Protein AF-A0A389MLE6-F1 (afdb_monomer)

Structure (mmCIF, N/CA/C/O backbone):
data_AF-A0A389MLE6-F1
#
_entry.id   AF-A0A389MLE6-F1
#
loop_
_atom_site.group_PDB
_atom_site.id
_atom_site.type_symbol
_atom_site.label_atom_id
_atom_site.label_alt_id
_atom_site.label_comp_id
_atom_site.label_asym_id
_atom_site.label_entity_id
_atom_site.label_seq_id
_atom_site.pdbx_PDB_ins_code
_atom_site.Cartn_x
_atom_site.Cartn_y
_atom_site.Cartn_z
_atom_site.occupancy
_atom_site.B_iso_or_equiv
_atom_site.auth_seq_id
_atom_site.auth_comp_id
_atom_site.auth_asym_id
_atom_site.auth_atom_id
_atom_site.pdbx_PDB_model_num
ATOM 1 N N . MET A 1 1 ? -0.017 -3.584 17.027 1.00 72.62 1 MET A N 1
ATOM 2 C CA . MET A 1 1 ? -1.416 -3.939 16.701 1.00 72.62 1 MET A CA 1
ATOM 3 C C . MET A 1 1 ? -2.020 -2.749 15.986 1.00 72.62 1 MET A C 1
ATOM 5 O O . MET A 1 1 ? -1.828 -1.640 16.475 1.00 72.62 1 MET A O 1
ATOM 9 N N . ILE A 1 2 ? -2.639 -2.956 14.826 1.00 86.44 2 ILE A N 1
ATOM 10 C CA . ILE A 1 2 ? -3.247 -1.875 14.033 1.00 86.44 2 ILE A CA 1
ATOM 11 C C . ILE A 1 2 ? -4.632 -1.516 14.583 1.00 86.44 2 ILE A C 1
ATOM 13 O O . ILE A 1 2 ? -5.284 -2.356 15.207 1.00 86.44 2 ILE A O 1
ATOM 17 N N . THR A 1 3 ? -5.077 -0.282 14.378 1.00 89.06 3 THR A N 1
ATOM 18 C CA . THR A 1 3 ? -6.412 0.177 14.793 1.00 89.06 3 THR A CA 1
ATOM 19 C C . THR A 1 3 ? -7.512 -0.384 13.882 1.00 89.06 3 THR A C 1
ATOM 21 O O . THR A 1 3 ? -7.225 -0.803 12.759 1.00 89.06 3 THR A O 1
ATOM 24 N N . PRO A 1 4 ? -8.796 -0.363 14.298 1.00 90.06 4 PRO A N 1
ATOM 25 C CA . PRO A 1 4 ? -9.902 -0.778 13.431 1.00 90.06 4 PRO A CA 1
ATOM 26 C C . PRO A 1 4 ? -9.977 0.008 12.114 1.00 90.06 4 PRO A C 1
ATOM 28 O O . PRO A 1 4 ? -10.210 -0.584 11.064 1.00 90.06 4 PRO A O 1
ATOM 31 N N . ARG A 1 5 ? -9.712 1.321 12.155 1.00 88.69 5 ARG A N 1
ATOM 32 C CA . ARG A 1 5 ? -9.688 2.183 10.962 1.00 88.69 5 ARG A CA 1
ATOM 33 C C . ARG A 1 5 ? -8.540 1.817 10.021 1.00 88.69 5 ARG A C 1
ATOM 35 O O . ARG A 1 5 ? -8.732 1.756 8.812 1.00 88.69 5 ARG A O 1
ATOM 42 N N . GLU A 1 6 ? -7.357 1.548 10.573 1.00 89.31 6 GLU A N 1
ATOM 43 C CA . GLU A 1 6 ? -6.212 1.068 9.795 1.00 89.31 6 GLU A CA 1
ATOM 44 C C . GLU A 1 6 ? -6.501 -0.301 9.166 1.00 89.31 6 GLU A C 1
ATOM 46 O O . GLU A 1 6 ? -6.200 -0.523 7.997 1.00 89.31 6 GLU A O 1
ATOM 51 N N . HIS A 1 7 ? -7.126 -1.208 9.918 1.00 92.88 7 HIS A N 1
ATOM 52 C CA . HIS A 1 7 ? -7.527 -2.518 9.417 1.00 92.88 7 HIS A CA 1
ATOM 53 C C . HIS A 1 7 ? -8.522 -2.406 8.253 1.00 92.88 7 HIS A C 1
ATOM 55 O O . HIS A 1 7 ? -8.337 -3.045 7.222 1.00 92.88 7 HIS A O 1
ATOM 61 N N . GLU A 1 8 ? -9.568 -1.591 8.391 1.00 93.62 8 GLU A N 1
ATOM 62 C CA . GLU A 1 8 ? -10.566 -1.368 7.338 1.00 93.62 8 GLU A CA 1
ATOM 63 C C . GLU A 1 8 ? -9.941 -0.771 6.071 1.00 93.62 8 GLU A C 1
ATOM 65 O O . GLU A 1 8 ? -10.174 -1.265 4.963 1.00 93.62 8 GLU A O 1
ATOM 70 N N . ALA A 1 9 ? -9.085 0.242 6.222 1.00 91.75 9 ALA A N 1
ATOM 71 C CA . ALA A 1 9 ? -8.379 0.834 5.094 1.00 91.75 9 ALA A CA 1
ATOM 72 C C . ALA A 1 9 ? -7.453 -0.176 4.405 1.00 91.75 9 ALA A C 1
ATOM 74 O O . ALA A 1 9 ? -7.423 -0.250 3.176 1.00 91.75 9 ALA A O 1
ATOM 75 N N . LEU A 1 10 ? -6.749 -1.002 5.182 1.00 93.19 10 LEU A N 1
ATOM 76 C CA . LEU A 1 10 ? -5.868 -2.033 4.652 1.00 93.19 10 LEU A CA 1
ATOM 77 C C . LEU A 1 10 ? -6.635 -3.107 3.865 1.00 93.19 10 LEU A C 1
ATOM 79 O O . LEU A 1 10 ? -6.206 -3.490 2.776 1.00 93.19 10 LEU A O 1
ATOM 83 N N . VAL A 1 11 ? -7.792 -3.551 4.369 1.00 96.69 11 VAL A N 1
ATOM 84 C CA . VAL A 1 11 ? -8.682 -4.479 3.647 1.00 96.69 11 VAL A CA 1
ATOM 85 C C . VAL A 1 11 ? -9.192 -3.847 2.352 1.00 96.69 11 VAL A C 1
ATOM 87 O O . VAL A 1 11 ? -9.130 -4.480 1.303 1.00 96.69 11 VAL A O 1
ATOM 90 N N . THR A 1 12 ? -9.601 -2.578 2.392 1.00 95.12 12 THR A N 1
ATOM 91 C CA . THR A 1 12 ? -10.088 -1.858 1.204 1.00 95.12 12 THR A CA 1
ATOM 92 C C . THR A 1 12 ? -9.008 -1.755 0.119 1.00 95.12 12 THR A C 1
ATOM 94 O O . THR A 1 12 ? -9.294 -1.894 -1.071 1.00 95.12 12 THR A O 1
ATOM 97 N N . VAL A 1 13 ? -7.751 -1.517 0.505 1.00 93.62 13 VAL A N 1
ATOM 98 C CA . VAL A 1 13 ? -6.618 -1.509 -0.434 1.00 93.62 13 VAL A CA 1
ATOM 99 C C . VAL A 1 13 ? -6.347 -2.912 -0.977 1.00 93.62 13 VAL A C 1
ATOM 101 O O . VAL A 1 13 ? -6.150 -3.063 -2.183 1.00 93.62 13 VAL A O 1
ATOM 104 N N . ARG A 1 14 ? -6.383 -3.946 -0.125 1.00 97.06 14 ARG A N 1
ATOM 105 C CA . ARG A 1 14 ? -6.207 -5.347 -0.541 1.00 97.06 14 ARG A CA 1
ATOM 106 C C . ARG A 1 14 ? -7.237 -5.763 -1.581 1.00 97.06 14 ARG A C 1
ATOM 108 O O . ARG A 1 14 ? -6.867 -6.354 -2.593 1.00 97.06 14 ARG A O 1
ATOM 115 N N . ASP A 1 15 ? -8.507 -5.448 -1.349 1.00 97.00 15 ASP A N 1
ATOM 116 C CA . ASP A 1 15 ? -9.598 -5.805 -2.256 1.00 97.00 15 ASP A CA 1
ATOM 117 C C . ASP A 1 15 ? -9.462 -5.092 -3.607 1.00 97.00 15 ASP A C 1
ATOM 119 O O . ASP A 1 15 ? -9.591 -5.730 -4.650 1.00 97.00 15 ASP A O 1
ATOM 123 N N . ALA A 1 16 ? -9.093 -3.810 -3.610 1.00 93.50 16 ALA A N 1
ATOM 124 C CA . ALA A 1 16 ? -8.855 -3.054 -4.839 1.00 93.50 16 ALA A CA 1
ATOM 125 C C . ALA A 1 16 ? -7.637 -3.565 -5.638 1.00 93.50 16 ALA A C 1
ATOM 127 O O . ALA A 1 16 ? -7.687 -3.665 -6.867 1.00 93.50 16 ALA A O 1
ATOM 128 N N . LEU A 1 17 ? -6.553 -3.963 -4.956 1.00 93.81 17 LEU A N 1
ATOM 129 C CA . LEU A 1 17 ? -5.410 -4.637 -5.589 1.00 93.81 17 LEU A CA 1
ATOM 130 C C . LEU A 1 17 ? -5.820 -5.978 -6.207 1.00 93.81 17 LEU A C 1
ATOM 132 O O . LEU A 1 17 ? -5.447 -6.262 -7.345 1.00 93.81 17 LEU A O 1
ATOM 136 N N . ALA A 1 18 ? -6.609 -6.781 -5.489 1.00 96.81 18 ALA A N 1
ATOM 137 C CA . ALA A 1 18 ? -7.089 -8.078 -5.963 1.00 96.81 18 ALA A CA 1
ATOM 138 C C . ALA A 1 18 ? -8.080 -7.955 -7.135 1.00 96.81 18 ALA A C 1
ATOM 140 O O . ALA A 1 18 ? -8.081 -8.800 -8.029 1.00 96.81 18 ALA A O 1
ATOM 141 N N . ALA A 1 19 ? -8.887 -6.892 -7.157 1.00 95.19 19 ALA A N 1
ATOM 142 C CA . ALA A 1 19 ? -9.821 -6.583 -8.238 1.00 95.19 19 ALA A CA 1
ATOM 143 C C . ALA A 1 19 ? -9.136 -6.037 -9.506 1.00 95.19 19 ALA A C 1
ATOM 145 O O . ALA A 1 19 ? -9.780 -5.918 -10.547 1.00 95.19 19 ALA A O 1
ATOM 146 N N . GLY A 1 20 ? -7.839 -5.717 -9.441 1.00 90.88 20 GLY A N 1
ATOM 147 C CA . GLY A 1 20 ? -7.092 -5.163 -10.570 1.00 90.88 20 GLY A CA 1
ATOM 148 C C . GLY A 1 20 ? -7.359 -3.678 -10.822 1.00 90.88 20 GLY A C 1
ATOM 149 O O . GLY A 1 20 ? -7.120 -3.207 -11.931 1.00 90.88 20 GLY A O 1
ATOM 150 N N . GLU A 1 21 ? -7.826 -2.931 -9.814 1.00 90.00 21 GLU A N 1
ATOM 151 C CA . GLU A 1 21 ? -8.036 -1.479 -9.926 1.00 90.00 21 GLU A CA 1
ATOM 152 C C . GLU A 1 21 ? -6.719 -0.726 -10.152 1.00 90.00 21 GLU A C 1
ATOM 154 O O . GLU A 1 21 ? -6.706 0.320 -10.797 1.00 90.00 21 GLU A O 1
ATOM 159 N N . PHE A 1 22 ? -5.602 -1.269 -9.655 1.00 86.31 22 PHE A N 1
ATOM 160 C CA . PHE A 1 22 ? -4.283 -0.666 -9.794 1.00 86.31 22 PHE A CA 1
ATOM 161 C C . PHE A 1 22 ? -3.446 -1.365 -10.858 1.00 86.31 22 PHE A C 1
ATOM 163 O O . PHE A 1 22 ? -3.117 -2.550 -10.753 1.00 86.31 22 PHE A O 1
ATOM 170 N N . ARG A 1 23 ? -2.988 -0.599 -11.847 1.00 86.19 23 ARG A N 1
ATOM 171 C CA . ARG A 1 23 ? -1.994 -1.089 -12.804 1.00 86.19 23 ARG A CA 1
ATOM 172 C C . ARG A 1 23 ? -0.603 -1.016 -12.182 1.00 86.19 23 ARG A C 1
ATOM 174 O O . ARG A 1 23 ? -0.158 0.064 -11.796 1.00 86.19 23 ARG A O 1
ATOM 181 N N . HIS A 1 24 ? 0.117 -2.135 -12.143 1.00 87.38 24 HIS A N 1
ATOM 182 C CA . HIS A 1 24 ? 1.530 -2.119 -11.764 1.00 87.38 24 HIS A CA 1
ATOM 183 C C . HIS A 1 24 ? 2.324 -1.235 -12.734 1.00 87.38 24 HIS A C 1
ATOM 185 O O . HIS A 1 24 ? 2.247 -1.428 -13.949 1.00 87.38 24 HIS A O 1
ATOM 191 N N . SER A 1 25 ? 3.071 -0.265 -12.215 1.00 80.38 25 SER A N 1
ATOM 192 C CA . SER A 1 25 ? 3.855 0.655 -13.034 1.00 80.38 25 SER A CA 1
ATOM 193 C C . SER A 1 25 ? 5.150 1.006 -12.328 1.00 80.38 25 SER A C 1
ATOM 195 O O . SER A 1 25 ? 5.128 1.403 -11.172 1.00 80.38 25 SER A O 1
ATOM 197 N N . ARG A 1 26 ? 6.276 0.925 -13.041 1.00 75.44 26 ARG A N 1
ATOM 198 C CA . ARG A 1 26 ? 7.585 1.343 -12.508 1.00 75.44 26 ARG A CA 1
ATOM 199 C C . ARG A 1 26 ? 7.777 2.859 -12.500 1.00 75.44 26 ARG A C 1
ATOM 201 O O . ARG A 1 26 ? 8.693 3.354 -11.855 1.00 75.44 26 ARG A O 1
ATOM 208 N N . ILE A 1 27 ? 6.910 3.575 -13.211 1.00 66.81 27 ILE A N 1
ATOM 209 C CA . ILE A 1 27 ? 6.849 5.036 -13.256 1.00 66.81 27 ILE A CA 1
ATOM 210 C C . ILE A 1 27 ? 5.519 5.424 -12.615 1.00 66.81 27 ILE A C 1
ATOM 212 O O . ILE A 1 27 ? 4.469 4.912 -13.022 1.00 66.81 27 ILE A O 1
ATOM 216 N N . THR A 1 28 ? 5.561 6.233 -11.561 1.00 59.06 28 THR A N 1
ATOM 217 C CA . THR A 1 28 ? 4.356 6.648 -10.828 1.00 59.06 28 THR A CA 1
ATOM 218 C C . THR A 1 28 ? 3.516 7.632 -11.639 1.00 59.06 28 THR A C 1
ATOM 220 O O . THR A 1 28 ? 2.289 7.619 -11.541 1.00 59.06 28 THR A O 1
ATOM 223 N N . GLU A 1 29 ? 4.145 8.379 -12.545 1.00 54.00 29 GLU A N 1
ATOM 224 C CA . GLU A 1 29 ? 3.467 9.206 -13.536 1.00 54.00 29 GLU A CA 1
ATOM 225 C C . GLU A 1 29 ? 3.128 8.429 -14.822 1.00 54.00 29 GLU A C 1
ATOM 227 O O . GLU A 1 29 ? 3.975 7.905 -15.544 1.00 54.00 29 GLU A O 1
ATOM 232 N N . GLY A 1 30 ? 1.839 8.360 -15.148 1.00 51.22 30 GLY A N 1
ATOM 233 C CA . GLY A 1 30 ? 1.375 7.901 -16.453 1.00 51.22 30 GLY A CA 1
ATOM 234 C C . GLY A 1 30 ? -0.070 8.335 -16.690 1.00 51.22 30 GLY A C 1
ATOM 235 O O . GLY A 1 30 ? -0.806 8.498 -15.720 1.00 51.22 30 GLY A O 1
ATOM 236 N N . PRO A 1 31 ? -0.524 8.498 -17.939 1.00 52.28 31 PRO A N 1
ATOM 237 C CA . PRO A 1 31 ? -1.824 9.109 -18.235 1.00 52.28 31 PRO A CA 1
ATOM 238 C C . PRO A 1 31 ? -3.056 8.277 -17.813 1.00 52.28 31 PRO A C 1
ATOM 240 O O . PRO A 1 31 ? -4.126 8.848 -17.636 1.00 52.28 31 PRO A O 1
ATOM 243 N N . ASP A 1 32 ? -2.926 6.965 -17.557 1.00 62.12 32 ASP A N 1
ATOM 244 C CA . ASP A 1 32 ? -4.106 6.072 -17.516 1.00 62.12 32 ASP A CA 1
ATOM 245 C C . ASP A 1 32 ? -4.341 5.370 -16.165 1.00 62.12 32 ASP A C 1
ATOM 247 O O . ASP A 1 32 ? -3.552 4.496 -15.802 1.00 62.12 32 ASP A O 1
ATOM 251 N N . GLY A 1 33 ? -5.392 5.747 -15.421 1.00 70.62 33 GLY A N 1
ATOM 252 C CA . GLY A 1 33 ? -5.894 5.107 -14.176 1.00 70.62 33 GLY A CA 1
ATOM 253 C C . GLY A 1 33 ? -4.923 4.934 -12.980 1.00 70.62 33 GLY A C 1
ATOM 254 O O . GLY A 1 33 ? -3.715 4.992 -13.145 1.00 70.62 33 GLY A O 1
ATOM 255 N N . PRO A 1 34 ? -5.387 4.707 -11.745 1.00 78.19 34 PRO A N 1
ATOM 256 C CA . PRO A 1 34 ? -4.508 4.598 -10.574 1.00 78.19 34 PRO A CA 1
ATOM 257 C C . PRO A 1 34 ? -3.434 3.496 -10.731 1.00 78.19 34 PRO A C 1
ATOM 259 O O . PRO A 1 34 ? -3.670 2.427 -11.299 1.00 78.19 34 PRO A O 1
ATOM 262 N N . THR A 1 35 ? -2.213 3.771 -10.266 1.00 84.31 35 THR A N 1
ATOM 263 C CA . THR A 1 35 ? -1.051 2.877 -10.418 1.00 84.31 35 THR A CA 1
ATOM 264 C C . THR A 1 35 ? -0.584 2.304 -9.089 1.00 84.31 35 THR A C 1
ATOM 266 O O . THR A 1 35 ? -0.729 2.941 -8.050 1.00 84.31 35 THR A O 1
ATOM 269 N N . PHE A 1 36 ? 0.044 1.131 -9.134 1.00 87.38 36 PHE A N 1
ATOM 270 C CA . PHE A 1 36 ? 0.733 0.536 -7.993 1.00 87.38 36 PHE A CA 1
ATOM 271 C C . PHE A 1 36 ? 2.240 0.497 -8.234 1.00 87.38 36 PHE A C 1
ATOM 273 O O . PHE A 1 36 ? 2.677 0.015 -9.284 1.00 87.38 36 PHE A O 1
ATOM 280 N N . ASN A 1 37 ? 3.010 0.983 -7.263 1.00 85.00 37 ASN A N 1
ATOM 281 C CA . ASN A 1 37 ? 4.465 0.901 -7.248 1.00 85.00 37 ASN A CA 1
ATOM 282 C C . ASN A 1 37 ? 4.970 0.908 -5.801 1.00 85.00 37 ASN A C 1
ATOM 284 O O . ASN A 1 37 ? 4.590 1.781 -5.029 1.00 85.00 37 ASN A O 1
ATOM 288 N N . MET A 1 38 ? 5.838 -0.036 -5.441 1.00 82.75 38 MET A N 1
ATOM 289 C CA . MET A 1 38 ? 6.464 -0.086 -4.118 1.00 82.75 38 MET A CA 1
ATOM 290 C C . MET A 1 38 ? 7.839 0.587 -4.067 1.00 82.75 38 MET A C 1
ATOM 292 O O . MET A 1 38 ? 8.447 0.537 -3.013 1.00 82.75 38 MET A O 1
ATOM 296 N N . ARG A 1 39 ? 8.348 1.198 -5.147 1.00 76.44 39 ARG A N 1
ATOM 297 C CA . ARG A 1 39 ? 9.694 1.799 -5.224 1.00 76.44 39 ARG A CA 1
ATOM 298 C C . ARG A 1 39 ? 10.031 2.708 -4.042 1.00 76.44 39 ARG A C 1
ATOM 300 O O . ARG A 1 39 ? 9.247 3.580 -3.680 1.00 76.44 39 ARG A O 1
ATOM 307 N N . SER A 1 40 ? 11.250 2.574 -3.515 1.00 59.28 40 SER A N 1
ATOM 308 C CA . SER A 1 40 ? 11.735 3.390 -2.389 1.00 59.28 40 SER A CA 1
ATOM 309 C C . SER A 1 40 ? 12.228 4.790 -2.787 1.00 59.28 40 SER A C 1
ATOM 311 O O . SER A 1 40 ? 12.579 5.580 -1.912 1.00 59.28 40 SER A O 1
ATOM 313 N N . THR A 1 41 ? 12.309 5.121 -4.079 1.00 53.53 41 THR A N 1
ATOM 314 C CA . THR A 1 41 ? 12.767 6.445 -4.519 1.00 53.53 41 THR A CA 1
ATOM 315 C C . THR A 1 41 ? 11.614 7.437 -4.497 1.00 53.53 41 THR A C 1
ATOM 317 O O . THR A 1 41 ? 10.580 7.210 -5.125 1.00 53.53 41 THR A O 1
ATOM 320 N N . CYS A 1 42 ? 11.832 8.555 -3.815 1.00 50.38 42 CYS A N 1
ATOM 321 C CA . CYS A 1 42 ? 10.972 9.724 -3.851 1.00 50.38 42 CYS A CA 1
ATOM 322 C C . CYS A 1 42 ? 11.835 10.874 -4.392 1.00 50.38 42 CYS A C 1
ATOM 324 O O . CYS A 1 42 ? 12.532 11.556 -3.644 1.00 50.38 42 CYS A O 1
ATOM 326 N N . LEU A 1 43 ? 11.892 11.004 -5.718 1.00 40.34 43 LEU A N 1
ATOM 327 C CA . LEU A 1 43 ? 12.607 12.089 -6.389 1.00 40.34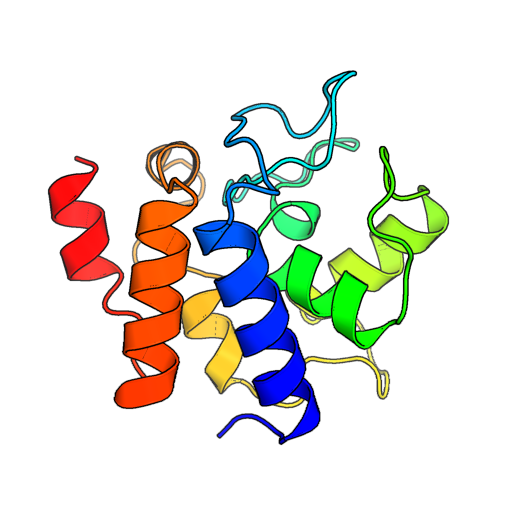 43 LEU A CA 1
ATOM 328 C C . LEU A 1 43 ? 11.590 12.883 -7.204 1.00 40.34 43 LEU A C 1
ATOM 330 O O . LEU A 1 43 ? 10.940 12.340 -8.089 1.00 40.34 43 LEU A O 1
ATOM 334 N N . SER A 1 44 ? 11.477 14.179 -6.907 1.00 39.66 44 SER A N 1
ATOM 335 C CA . SER A 1 44 ? 10.908 15.175 -7.825 1.00 39.66 44 SER A CA 1
ATOM 336 C C . SER A 1 44 ? 9.496 14.880 -8.368 1.00 39.66 44 SER A C 1
ATOM 338 O O . SER A 1 44 ? 9.239 15.154 -9.534 1.00 39.66 44 SER A O 1
ATOM 340 N N . GLY A 1 45 ? 8.581 14.360 -7.542 1.00 41.56 45 GLY A N 1
ATOM 341 C CA . GLY A 1 45 ? 7.184 14.098 -7.937 1.00 41.56 45 GLY A CA 1
ATOM 342 C C . GLY A 1 45 ? 6.877 12.640 -8.295 1.00 41.56 45 GLY A C 1
ATOM 343 O O . GLY A 1 45 ? 5.723 12.229 -8.210 1.00 41.56 45 GLY A O 1
ATOM 344 N N . ASP A 1 46 ? 7.899 11.819 -8.550 1.00 44.84 46 ASP A N 1
ATOM 345 C CA . ASP A 1 46 ? 7.757 10.367 -8.658 1.00 44.84 46 ASP A CA 1
ATOM 346 C C . ASP A 1 46 ? 8.021 9.737 -7.289 1.00 44.84 46 ASP A C 1
ATOM 348 O O . ASP A 1 46 ? 9.167 9.508 -6.887 1.00 44.84 46 ASP A O 1
ATOM 352 N N . CYS A 1 47 ? 6.951 9.504 -6.532 1.00 54.97 47 CYS A N 1
ATOM 353 C CA . CYS A 1 47 ? 7.057 8.945 -5.196 1.00 54.97 47 CYS A CA 1
ATOM 354 C C . CYS A 1 47 ? 6.308 7.616 -5.120 1.00 54.97 47 CYS A C 1
ATOM 356 O O . CYS A 1 47 ? 5.078 7.578 -5.011 1.00 54.97 47 CYS A O 1
ATOM 358 N N . GLY A 1 48 ? 7.064 6.511 -5.126 1.00 56.53 48 GLY A N 1
ATOM 359 C CA . GLY A 1 48 ? 6.516 5.180 -4.848 1.00 56.53 48 GLY A CA 1
ATOM 360 C C . GLY A 1 48 ? 5.742 5.149 -3.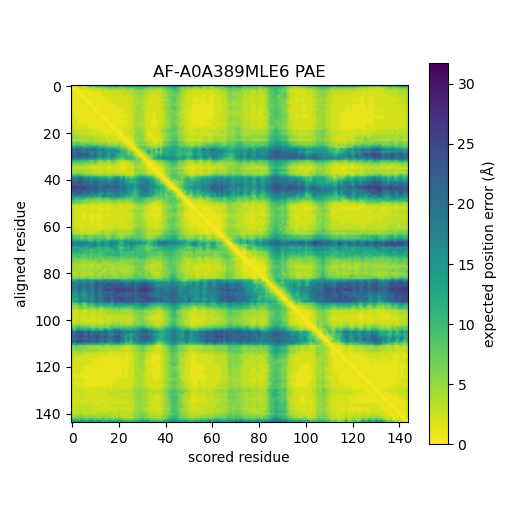526 1.00 56.53 48 GLY A C 1
ATOM 361 O O . GLY A 1 48 ? 4.736 4.464 -3.431 1.00 56.53 48 GLY A O 1
ATOM 362 N N . THR A 1 49 ? 6.082 6.016 -2.568 1.00 67.81 49 THR A N 1
ATOM 363 C CA . THR A 1 49 ? 5.349 6.249 -1.312 1.00 67.81 49 THR A CA 1
ATOM 364 C C . THR A 1 49 ? 3.852 6.550 -1.487 1.00 67.81 49 THR A C 1
ATOM 366 O O . THR A 1 49 ? 3.069 6.208 -0.610 1.00 67.81 49 THR A O 1
ATOM 369 N N . ILE A 1 50 ? 3.419 7.162 -2.595 1.00 73.56 50 ILE A N 1
ATOM 370 C CA . ILE A 1 50 ? 1.996 7.486 -2.833 1.00 73.56 50 ILE A CA 1
ATOM 371 C C . ILE A 1 50 ? 1.277 6.330 -3.536 1.00 73.56 50 ILE A C 1
ATOM 373 O O . ILE A 1 50 ? 0.111 6.060 -3.264 1.00 73.56 50 ILE A O 1
ATOM 377 N N . ALA A 1 51 ? 1.982 5.628 -4.424 1.00 80.12 51 ALA A N 1
ATOM 378 C CA . ALA A 1 51 ? 1.446 4.509 -5.194 1.00 80.12 51 ALA A CA 1
ATOM 379 C C . ALA A 1 51 ? 1.649 3.138 -4.518 1.00 80.12 51 ALA A C 1
ATOM 381 O O . ALA A 1 51 ? 1.273 2.114 -5.096 1.00 80.12 51 ALA A O 1
ATOM 382 N N . CYS A 1 52 ? 2.247 3.094 -3.326 1.00 85.69 52 CYS A N 1
ATOM 383 C CA . CYS A 1 52 ? 2.483 1.874 -2.562 1.00 85.69 52 CYS A CA 1
ATOM 384 C C . CYS A 1 52 ? 1.276 1.506 -1.688 1.00 85.69 52 CYS A C 1
ATOM 386 O O . CYS A 1 52 ? 0.269 2.215 -1.639 1.00 85.69 52 CYS A O 1
ATOM 388 N N . ILE A 1 53 ? 1.384 0.394 -0.953 1.00 90.00 53 ILE A N 1
ATOM 389 C CA . ILE A 1 53 ? 0.348 -0.042 -0.001 1.00 90.00 53 ILE A CA 1
ATOM 390 C C . ILE A 1 53 ? 0.036 1.076 1.006 1.00 90.00 53 ILE A C 1
ATOM 392 O O . ILE A 1 53 ? -1.131 1.388 1.233 1.00 90.00 53 ILE A O 1
ATOM 396 N N . GLY A 1 54 ? 1.074 1.700 1.573 1.00 86.56 54 GLY A N 1
ATOM 397 C CA . GLY A 1 54 ? 0.923 2.784 2.544 1.00 86.56 54 GLY A CA 1
ATOM 398 C C . GLY A 1 54 ? 0.241 4.015 1.950 1.00 86.56 54 GLY A C 1
ATOM 399 O O . GLY A 1 54 ? -0.659 4.570 2.575 1.00 86.56 54 GLY A O 1
ATOM 400 N N . GLY A 1 55 ? 0.608 4.403 0.727 1.00 85.69 55 GLY A N 1
ATOM 401 C CA . GLY A 1 55 ? 0.033 5.572 0.068 1.00 85.69 55 GLY A CA 1
ATOM 402 C C . GLY A 1 55 ? -1.454 5.409 -0.239 1.00 85.69 55 GLY A C 1
ATOM 403 O O . GLY A 1 55 ? -2.268 6.263 0.115 1.00 85.69 55 GLY A O 1
ATOM 404 N N . TRP A 1 56 ? -1.847 4.261 -0.796 1.00 88.19 56 TRP A N 1
ATOM 405 C CA . TRP A 1 56 ? -3.259 3.956 -1.050 1.00 88.19 56 TRP A CA 1
ATOM 406 C C . TRP A 1 56 ? -4.078 3.787 0.231 1.00 88.19 56 TRP A C 1
ATOM 408 O O . TRP A 1 56 ? -5.271 4.117 0.262 1.00 88.19 56 TRP A O 1
ATOM 418 N N . MET A 1 57 ? -3.443 3.313 1.303 1.00 89.38 57 MET A N 1
ATOM 419 C CA . MET A 1 57 ? -4.059 3.241 2.621 1.00 89.38 57 MET A CA 1
ATOM 420 C C . MET A 1 57 ? -4.301 4.644 3.189 1.00 89.38 57 MET A C 1
ATOM 422 O O . MET A 1 57 ? -5.414 4.916 3.636 1.00 89.38 57 MET A O 1
ATOM 426 N N . ALA A 1 58 ? -3.330 5.554 3.076 1.00 85.44 58 ALA A N 1
ATOM 427 C CA . ALA A 1 58 ? -3.478 6.955 3.470 1.00 85.44 58 ALA A CA 1
ATOM 428 C C . ALA A 1 58 ? -4.612 7.644 2.698 1.00 85.44 58 ALA A C 1
ATOM 430 O O . ALA A 1 58 ? -5.497 8.237 3.307 1.00 85.44 58 ALA A O 1
ATOM 431 N N . ILE A 1 59 ? -4.647 7.495 1.368 1.00 85.19 59 ILE A N 1
ATOM 432 C CA . ILE A 1 59 ? -5.711 8.034 0.501 1.00 85.19 59 ILE A CA 1
ATOM 433 C C . ILE A 1 59 ? -7.088 7.548 0.965 1.00 85.19 59 ILE A C 1
ATOM 435 O O . ILE A 1 59 ? -8.017 8.344 1.102 1.00 85.19 59 ILE A O 1
ATOM 439 N N . THR A 1 60 ? -7.206 6.252 1.266 1.00 87.94 60 THR A N 1
ATOM 440 C CA . THR A 1 60 ? -8.453 5.653 1.761 1.00 87.94 60 THR A CA 1
ATOM 441 C C . THR A 1 60 ? -8.833 6.216 3.134 1.00 87.94 60 THR A C 1
ATOM 443 O O . THR A 1 60 ? -9.979 6.606 3.345 1.00 87.94 60 THR A O 1
ATOM 446 N N . MET A 1 61 ? -7.882 6.313 4.065 1.00 86.00 61 MET A N 1
ATOM 447 C CA . MET A 1 61 ? -8.136 6.822 5.416 1.00 86.00 61 MET A CA 1
ATOM 448 C C . MET A 1 61 ? -8.492 8.307 5.433 1.00 86.00 61 MET A C 1
ATOM 450 O O . MET A 1 61 ? -9.331 8.708 6.238 1.00 86.00 61 MET A O 1
ATOM 454 N N . LEU A 1 62 ? -7.887 9.110 4.561 1.00 83.00 62 LEU A N 1
ATOM 455 C CA . LEU A 1 62 ? -8.151 10.543 4.422 1.00 83.00 62 LEU A CA 1
ATOM 456 C C . LEU A 1 62 ? -9.460 10.834 3.664 1.00 83.00 62 LEU A C 1
ATOM 458 O O . LEU A 1 62 ? -9.871 11.988 3.587 1.00 83.00 62 LEU A O 1
ATOM 462 N N . GLY A 1 63 ? -10.131 9.809 3.122 1.00 83.94 63 GLY A N 1
ATOM 463 C CA . GLY A 1 63 ? -11.353 9.980 2.333 1.00 83.94 63 GLY A CA 1
ATOM 464 C C . GLY A 1 63 ? -11.109 10.700 1.006 1.00 83.94 63 GLY A C 1
ATOM 465 O O . GLY A 1 63 ? -12.014 11.341 0.474 1.00 83.94 63 GLY A O 1
ATOM 466 N N . LEU A 1 64 ? -9.883 10.627 0.485 1.00 81.00 64 LEU A N 1
ATOM 467 C CA . LEU A 1 64 ? -9.508 11.260 -0.770 1.00 81.00 64 LEU A CA 1
ATOM 468 C C . LEU A 1 64 ? -10.008 10.422 -1.948 1.00 81.00 64 LEU A C 1
ATOM 470 O O . LEU A 1 64 ? -9.985 9.188 -1.919 1.00 81.00 64 LEU A O 1
ATOM 474 N N . ALA A 1 65 ? -10.440 11.096 -3.011 1.00 74.75 65 ALA A N 1
ATOM 475 C CA . ALA A 1 65 ? -10.817 10.420 -4.241 1.00 74.75 65 ALA A CA 1
ATOM 476 C C . ALA A 1 65 ? -9.595 9.704 -4.844 1.00 74.75 65 ALA A C 1
ATOM 478 O O . ALA A 1 65 ? -8.499 10.264 -4.918 1.00 74.75 65 ALA A O 1
ATOM 479 N N . ARG A 1 66 ? -9.790 8.462 -5.304 1.00 71.50 66 ARG A N 1
ATOM 480 C CA . ARG A 1 66 ? -8.783 7.693 -6.053 1.00 71.50 66 ARG A CA 1
ATOM 481 C C . ARG A 1 66 ? -8.713 8.201 -7.495 1.00 71.50 66 ARG A C 1
ATOM 483 O O . ARG A 1 66 ? -9.074 7.499 -8.434 1.00 71.50 66 ARG A O 1
ATOM 490 N N . GLU A 1 67 ? -8.311 9.453 -7.662 1.00 63.88 67 GLU A N 1
ATOM 491 C CA . GLU A 1 67 ? -8.196 10.113 -8.962 1.00 63.88 67 GLU A CA 1
ATOM 492 C C . GLU A 1 67 ? -6.753 10.124 -9.464 1.00 63.88 67 GLU A C 1
ATOM 494 O O . GLU A 1 67 ? -5.793 9.992 -8.700 1.00 63.88 67 GLU A O 1
ATOM 499 N N . LYS A 1 68 ? -6.603 10.286 -10.782 1.00 59.00 68 LYS A N 1
ATOM 500 C CA . LYS A 1 68 ? -5.305 10.475 -11.418 1.00 59.00 68 LYS A CA 1
ATOM 501 C C . LYS A 1 68 ? -5.086 11.936 -11.827 1.00 59.00 68 LYS A C 1
ATOM 503 O O . LYS A 1 68 ? -5.942 12.466 -12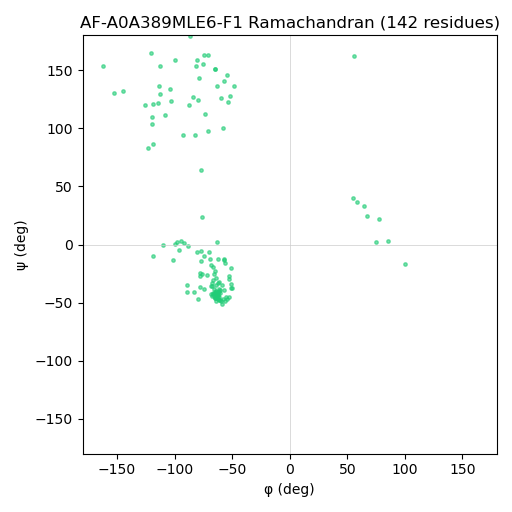.534 1.00 59.00 68 LYS A O 1
ATOM 508 N N . PRO A 1 69 ? -3.904 12.517 -11.541 1.00 58.44 69 PRO A N 1
ATOM 509 C CA . PRO A 1 69 ? -3.015 12.218 -10.412 1.00 58.44 69 PRO A CA 1
ATOM 510 C C . PRO A 1 69 ? -3.560 12.802 -9.094 1.00 58.44 69 PRO A C 1
ATOM 512 O O . PRO A 1 69 ? -4.277 13.801 -9.100 1.00 58.44 69 PRO A O 1
ATOM 515 N N . VAL A 1 70 ? -3.171 12.205 -7.960 1.00 60.34 70 VAL A N 1
ATOM 516 C CA . VAL A 1 70 ? -3.370 12.789 -6.622 1.00 60.34 70 VAL A CA 1
ATOM 517 C C . VAL A 1 70 ? -2.779 14.203 -6.628 1.00 60.34 70 VAL A C 1
ATOM 519 O O . VAL A 1 70 ? -1.605 14.375 -6.970 1.00 60.34 70 VAL A O 1
ATOM 522 N N . SER A 1 71 ? -3.596 15.212 -6.301 1.00 62.28 71 SER A N 1
ATOM 523 C CA . SER A 1 71 ? -3.174 16.618 -6.320 1.00 62.28 71 SER A CA 1
ATOM 524 C C . SER A 1 71 ? -1.925 16.822 -5.461 1.00 62.28 71 SER A C 1
ATOM 526 O O . SER A 1 71 ? -1.776 16.174 -4.429 1.00 62.28 71 SER A O 1
ATOM 528 N N . TYR A 1 72 ? -1.040 17.742 -5.856 1.00 62.62 72 TYR A N 1
ATOM 529 C CA . TYR A 1 72 ? 0.197 18.043 -5.118 1.00 62.62 72 TYR A CA 1
ATOM 530 C C . TYR A 1 72 ? -0.046 18.313 -3.619 1.00 62.62 72 TYR A C 1
ATOM 532 O O . TYR A 1 72 ? 0.714 17.863 -2.771 1.00 62.62 72 TYR A O 1
ATOM 540 N N . GLU A 1 73 ? -1.154 18.977 -3.282 1.00 64.94 73 GLU A N 1
ATOM 541 C CA . GLU A 1 73 ? -1.579 19.227 -1.898 1.00 64.94 73 GLU A CA 1
ATOM 542 C C . GLU A 1 73 ? -1.852 17.934 -1.107 1.00 64.94 73 GLU A C 1
ATOM 544 O O . GLU A 1 73 ? -1.479 17.818 0.060 1.00 64.94 73 GLU A O 1
ATOM 549 N N . ASN A 1 74 ? -2.442 16.931 -1.759 1.00 71.56 74 ASN A N 1
ATOM 550 C CA . ASN A 1 74 ? -2.695 15.622 -1.166 1.00 71.56 74 ASN A CA 1
ATOM 551 C C . ASN A 1 74 ? -1.420 14.765 -1.087 1.00 71.56 74 ASN A C 1
ATOM 553 O O . ASN A 1 74 ? -1.328 13.892 -0.225 1.00 71.56 74 ASN A O 1
ATOM 557 N N . GLN A 1 75 ? -0.428 15.010 -1.952 1.00 73.94 75 GLN A N 1
ATOM 558 C CA . GLN A 1 75 ? 0.830 14.256 -1.958 1.00 73.94 75 GLN A CA 1
ATOM 559 C C . GLN A 1 75 ? 1.602 14.424 -0.647 1.00 73.94 75 GLN A C 1
ATOM 561 O O . GLN A 1 75 ? 2.087 13.430 -0.114 1.00 73.94 75 GLN A O 1
ATOM 566 N N . THR A 1 76 ? 1.655 15.639 -0.091 1.00 74.69 76 THR A N 1
ATOM 567 C CA . THR A 1 76 ? 2.315 15.901 1.200 1.00 74.69 76 THR A CA 1
ATOM 568 C C . THR A 1 76 ? 1.648 15.133 2.341 1.00 74.69 76 THR A C 1
ATOM 570 O O . THR A 1 76 ? 2.330 14.449 3.093 1.00 74.69 76 THR A O 1
ATOM 573 N N . GLN A 1 77 ? 0.313 15.154 2.429 1.00 74.38 77 GLN A N 1
ATOM 574 C CA . GLN A 1 77 ? -0.415 14.452 3.497 1.00 74.38 77 GLN A CA 1
ATOM 575 C C . GLN A 1 77 ? -0.234 12.930 3.420 1.00 74.38 77 GLN A C 1
ATOM 577 O O . GLN A 1 77 ? -0.070 12.259 4.439 1.00 74.38 77 GLN A O 1
ATOM 582 N N . VAL A 1 78 ? -0.245 12.377 2.204 1.00 77.88 78 VAL A N 1
ATOM 583 C CA . VAL A 1 78 ? 0.017 10.951 1.974 1.00 77.88 78 VAL A CA 1
ATOM 584 C C . VAL A 1 78 ? 1.465 10.600 2.315 1.00 77.88 78 VAL A C 1
ATOM 586 O O . VAL A 1 78 ? 1.719 9.570 2.937 1.00 77.88 78 VAL A O 1
ATOM 589 N N . PHE A 1 79 ? 2.418 11.451 1.936 1.00 76.62 79 PHE A N 1
ATOM 590 C CA . PHE A 1 79 ? 3.826 11.252 2.250 1.00 76.62 79 PHE A CA 1
ATOM 591 C C . PHE A 1 79 ? 4.072 11.246 3.761 1.00 76.62 79 PHE A C 1
ATOM 593 O O . PHE A 1 79 ? 4.705 10.314 4.261 1.00 76.62 79 PHE A O 1
ATOM 600 N N . ASP A 1 80 ? 3.520 12.219 4.488 1.00 74.75 80 ASP A N 1
ATOM 601 C CA . ASP A 1 80 ? 3.651 12.331 5.943 1.00 74.75 80 ASP A CA 1
ATOM 602 C C . ASP A 1 80 ? 3.069 11.105 6.659 1.00 74.75 80 ASP A C 1
ATOM 604 O O . ASP A 1 80 ? 3.683 10.589 7.594 1.00 74.75 80 ASP A O 1
ATOM 608 N N . PHE A 1 81 ? 1.936 10.581 6.171 1.00 74.44 81 PHE A N 1
ATOM 609 C CA . PHE A 1 81 ? 1.348 9.340 6.678 1.00 74.44 81 PHE A CA 1
ATOM 610 C C . PHE A 1 81 ? 2.319 8.165 6.534 1.00 74.44 81 PHE A C 1
ATOM 612 O O . PHE A 1 81 ? 2.565 7.427 7.481 1.00 74.44 81 PHE A O 1
ATOM 619 N N . VAL A 1 82 ? 2.883 7.950 5.347 1.00 74.06 82 VAL A N 1
ATOM 620 C CA . VAL A 1 82 ? 3.691 6.747 5.099 1.00 74.06 82 VAL A CA 1
ATOM 621 C C . VAL A 1 82 ? 5.061 6.829 5.777 1.00 74.06 82 VAL A C 1
ATOM 623 O O . VAL A 1 82 ? 5.542 5.820 6.293 1.00 74.06 82 VAL A O 1
ATOM 626 N N . THR A 1 83 ? 5.674 8.015 5.784 1.00 67.31 83 THR A N 1
ATOM 627 C CA . THR A 1 83 ? 7.076 8.223 6.188 1.00 67.31 83 THR A CA 1
ATOM 628 C C . THR A 1 83 ? 7.280 8.669 7.632 1.00 67.31 83 THR A C 1
ATOM 630 O O . THR A 1 83 ? 8.428 8.699 8.072 1.00 67.31 83 THR A O 1
ATOM 633 N N . ASP A 1 84 ? 6.207 8.924 8.389 1.00 65.12 84 ASP A N 1
ATOM 634 C CA . ASP A 1 84 ? 6.272 9.282 9.816 1.00 65.12 84 ASP A CA 1
ATOM 635 C C . ASP A 1 84 ? 6.982 10.631 10.079 1.00 65.12 84 ASP A C 1
ATOM 637 O O . ASP A 1 84 ? 7.669 10.798 11.083 1.00 65.12 84 ASP A O 1
ATOM 641 N N . TYR A 1 85 ? 6.846 11.601 9.162 1.00 48.38 85 TYR A N 1
ATOM 642 C CA . TYR A 1 85 ? 7.468 12.935 9.271 1.00 48.38 85 TYR A CA 1
ATOM 643 C C . TYR A 1 85 ? 6.623 13.983 10.029 1.00 48.38 85 TYR A C 1
ATOM 645 O O . TYR A 1 85 ? 7.076 15.116 10.186 1.00 48.38 85 TYR A O 1
ATOM 653 N N . GLY A 1 86 ? 5.416 13.648 10.500 1.00 39.72 86 GLY A N 1
ATOM 654 C CA . GLY A 1 86 ? 4.474 14.627 11.064 1.00 39.72 86 GLY A CA 1
ATOM 655 C C . GLY A 1 86 ? 4.186 14.468 12.560 1.00 39.72 86 GLY A C 1
ATOM 656 O O . GLY A 1 86 ? 3.867 13.384 13.021 1.00 39.72 86 GLY A O 1
ATOM 657 N N . ASP A 1 87 ? 4.162 15.572 13.308 1.00 39.06 87 ASP A N 1
ATOM 658 C CA . ASP A 1 87 ? 3.799 15.636 14.738 1.00 39.06 87 ASP A CA 1
ATOM 659 C C . ASP A 1 87 ? 2.266 15.540 15.017 1.00 39.06 87 ASP A C 1
ATOM 661 O O . ASP A 1 87 ? 1.780 16.056 16.025 1.00 39.06 87 ASP A O 1
ATOM 665 N N . GLY A 1 88 ? 1.457 14.951 14.121 1.00 43.50 88 GLY A N 1
ATOM 666 C CA . GLY A 1 88 ? -0.016 15.092 14.115 1.00 43.50 88 GLY A CA 1
ATOM 667 C C . GLY A 1 88 ? -0.843 13.802 14.266 1.00 43.50 88 GLY A C 1
ATOM 668 O O . GLY A 1 88 ? -0.366 12.699 14.031 1.00 43.50 88 GLY A O 1
ATOM 669 N N . GLU A 1 89 ? -2.142 13.945 14.575 1.00 44.44 89 GLU A N 1
ATOM 670 C CA . GLU A 1 89 ? -3.138 12.853 14.734 1.00 44.44 89 GLU A CA 1
ATOM 671 C C . GLU A 1 89 ? -3.414 12.010 13.463 1.00 44.44 89 GLU A C 1
ATOM 673 O O . GLU A 1 89 ? -4.262 11.117 13.473 1.00 44.44 89 GLU A O 1
ATOM 678 N N . LEU A 1 90 ? -2.720 12.292 12.356 1.00 46.38 90 LEU A N 1
ATOM 679 C CA . LEU A 1 90 ? -2.878 11.625 11.059 1.00 46.38 90 LEU A CA 1
ATOM 680 C C . LEU A 1 90 ? -1.838 10.525 10.801 1.00 46.38 90 LEU A C 1
ATOM 682 O O . LEU A 1 90 ? -1.863 9.924 9.735 1.00 46.38 90 LEU A O 1
ATOM 686 N N . LEU A 1 91 ? -0.939 10.243 11.744 1.00 52.47 91 LEU A N 1
ATOM 687 C CA . LEU A 1 91 ? 0.053 9.176 11.601 1.00 52.47 91 LEU A CA 1
ATOM 688 C C . LEU A 1 91 ? -0.605 7.783 11.524 1.00 52.47 91 LEU A C 1
ATOM 690 O O . LEU A 1 91 ? -1.642 7.563 12.162 1.00 52.47 91 LEU A O 1
ATOM 694 N N . PRO A 1 92 ? 0.007 6.792 10.845 1.00 50.25 92 PRO A N 1
ATOM 695 C CA . PRO A 1 92 ? -0.229 5.396 11.167 1.00 50.25 92 PRO A CA 1
ATOM 696 C C . PRO A 1 92 ? 0.157 5.218 12.632 1.00 50.25 92 PRO A C 1
ATOM 698 O O . PRO A 1 92 ? 1.323 5.103 13.005 1.00 50.25 92 PRO A O 1
ATOM 701 N N . SER A 1 93 ? -0.863 5.214 13.478 1.00 51.75 93 SER A N 1
ATOM 702 C CA . SER A 1 93 ? -0.765 5.049 14.923 1.00 51.75 93 SER A CA 1
ATOM 703 C C . SER A 1 93 ? -0.040 3.760 15.322 1.00 51.75 93 SER A C 1
ATOM 705 O O . SER A 1 93 ? 0.396 3.616 16.465 1.00 51.75 93 SER A O 1
ATOM 707 N N . SER A 1 94 ? 0.109 2.814 14.387 1.00 62.50 94 SER A N 1
ATOM 708 C CA . SER A 1 94 ? 0.754 1.536 14.626 1.00 62.50 94 SER A CA 1
ATOM 709 C C . SER A 1 94 ? 2.127 1.410 13.955 1.00 62.50 94 SER A C 1
ATOM 711 O O . SER A 1 94 ? 2.207 1.170 12.745 1.00 62.50 94 SER A O 1
ATOM 713 N N . PRO A 1 95 ? 3.221 1.364 14.743 1.00 67.62 95 PRO A N 1
ATOM 714 C CA . PRO A 1 95 ? 4.534 0.904 14.281 1.00 67.62 95 PRO A CA 1
ATOM 715 C C . PRO A 1 95 ? 4.492 -0.461 13.572 1.00 67.62 95 PRO A C 1
ATOM 717 O O . PRO A 1 95 ? 5.390 -0.793 12.801 1.00 67.62 95 PRO A O 1
ATOM 720 N N . SER A 1 96 ? 3.436 -1.252 13.803 1.00 76.88 96 SER A N 1
ATOM 721 C CA . SER A 1 96 ? 3.200 -2.532 13.137 1.00 76.88 96 SER A CA 1
ATOM 722 C C . SER A 1 96 ? 2.954 -2.415 11.629 1.00 76.88 96 SER A C 1
ATOM 724 O O . SER A 1 96 ? 3.181 -3.394 10.935 1.00 76.88 96 SER A O 1
ATOM 726 N N . LEU A 1 97 ? 2.526 -1.269 11.089 1.00 82.31 97 LEU A N 1
ATOM 727 C CA . LEU A 1 97 ? 2.329 -1.117 9.639 1.00 82.31 97 LEU A CA 1
ATOM 728 C C . LEU A 1 97 ? 3.643 -0.914 8.876 1.00 82.31 97 LEU A C 1
ATOM 730 O O . LEU A 1 97 ? 3.738 -1.279 7.704 1.00 82.31 97 LEU A O 1
ATOM 734 N N . LYS A 1 98 ? 4.692 -0.411 9.542 1.00 79.00 98 LYS A N 1
ATOM 735 C CA . LYS A 1 98 ? 5.988 -0.155 8.895 1.00 79.00 98 LYS A CA 1
ATOM 736 C C . LYS A 1 98 ? 6.592 -1.421 8.282 1.00 79.00 98 LYS A C 1
ATOM 738 O O . LYS A 1 98 ? 7.171 -1.342 7.207 1.00 79.00 98 LYS A O 1
ATOM 743 N N . VAL A 1 99 ? 6.403 -2.594 8.898 1.00 82.69 99 VAL A N 1
ATOM 744 C CA . VAL A 1 99 ? 6.917 -3.862 8.339 1.00 82.69 99 VAL A CA 1
ATOM 745 C C . VAL A 1 99 ? 6.252 -4.244 7.015 1.00 82.69 99 VAL A C 1
ATOM 747 O O . VAL A 1 99 ? 6.848 -4.958 6.213 1.00 82.69 99 VAL A O 1
ATOM 750 N N . LEU A 1 100 ? 5.028 -3.768 6.774 1.00 86.88 100 LEU A N 1
ATOM 751 C CA . LEU A 1 100 ? 4.302 -3.982 5.530 1.00 86.88 100 LEU A CA 1
ATOM 752 C C . LEU A 1 100 ? 4.725 -2.964 4.465 1.00 86.88 100 LEU A C 1
ATOM 754 O O . LEU A 1 100 ? 4.897 -3.339 3.311 1.00 86.88 100 LEU A O 1
ATOM 758 N N . PHE A 1 101 ? 4.921 -1.700 4.845 1.00 84.25 101 PHE A N 1
ATOM 759 C CA . PHE A 1 101 ? 5.259 -0.629 3.900 1.00 84.25 101 PHE A CA 1
ATOM 760 C C . PHE A 1 101 ? 6.729 -0.644 3.474 1.00 84.25 101 PHE A C 1
ATOM 762 O O . PHE A 1 101 ? 7.037 -0.233 2.359 1.00 84.25 101 PHE A O 1
ATOM 769 N N . TYR A 1 102 ? 7.615 -1.160 4.330 1.00 79.56 102 TYR A N 1
ATOM 770 C CA . TYR A 1 102 ? 9.059 -1.181 4.113 1.00 79.56 102 TYR A CA 1
ATOM 771 C C . TYR A 1 102 ? 9.605 -2.618 4.181 1.00 79.56 102 TYR A C 1
ATOM 773 O O . TYR A 1 102 ? 10.078 -3.051 5.238 1.00 79.56 102 TYR A O 1
ATOM 781 N N . PRO A 1 103 ? 9.536 -3.392 3.078 1.00 80.19 103 PRO A N 1
ATOM 782 C CA . PRO A 1 103 ? 10.083 -4.743 3.028 1.00 80.19 103 PRO A CA 1
ATOM 783 C C . PRO A 1 103 ? 11.555 -4.828 3.492 1.00 80.19 103 PRO A C 1
ATOM 785 O O . PRO A 1 103 ? 12.416 -4.119 2.974 1.00 80.19 103 PRO A O 1
ATOM 788 N N . PRO A 1 104 ? 11.908 -5.711 4.441 1.00 71.81 104 PRO A N 1
ATOM 789 C CA . PRO A 1 104 ? 13.260 -5.772 4.984 1.00 71.81 104 PRO A CA 1
ATOM 790 C C . PRO A 1 104 ? 14.301 -6.198 3.942 1.00 71.81 104 PRO A C 1
ATOM 792 O O . PRO A 1 104 ? 14.038 -6.990 3.033 1.00 71.81 104 PRO A O 1
ATOM 795 N N . GLY A 1 105 ? 15.528 -5.718 4.143 1.00 62.19 105 GLY A N 1
ATOM 796 C CA . GLY A 1 105 ? 16.679 -6.069 3.315 1.00 62.19 105 GLY A CA 1
ATOM 797 C C . GLY A 1 105 ? 16.833 -5.220 2.061 1.00 62.19 105 GLY A C 1
ATOM 798 O O . GLY A 1 105 ? 17.764 -5.483 1.317 1.00 62.19 105 GLY A O 1
ATOM 799 N N . ALA A 1 106 ? 15.979 -4.217 1.857 1.00 53.09 106 ALA A N 1
ATOM 800 C CA . ALA A 1 106 ? 16.160 -3.208 0.830 1.00 53.09 106 ALA A CA 1
ATOM 801 C C . ALA A 1 106 ? 17.269 -2.243 1.241 1.00 53.09 106 ALA A C 1
ATOM 803 O O . ALA A 1 106 ? 17.142 -1.501 2.215 1.00 53.09 106 ALA A O 1
ATOM 804 N N . ARG A 1 107 ? 18.380 -2.272 0.521 1.00 55.31 107 ARG A N 1
ATOM 805 C CA . ARG A 1 107 ? 19.238 -1.095 0.428 1.00 55.31 107 ARG A CA 1
ATOM 806 C C . ARG A 1 107 ? 18.621 -0.153 -0.612 1.00 55.31 107 ARG A C 1
ATOM 808 O O . ARG A 1 107 ? 17.827 -0.597 -1.436 1.00 55.31 107 ARG A O 1
ATOM 815 N N . GLU A 1 108 ? 18.953 1.135 -0.562 1.00 48.12 108 GLU A N 1
ATOM 816 C CA . GLU A 1 108 ? 18.414 2.159 -1.481 1.00 48.12 108 GLU A CA 1
ATOM 817 C C . GLU A 1 108 ? 18.662 1.848 -2.976 1.00 48.12 108 GLU A C 1
ATOM 819 O O . GLU A 1 108 ? 18.030 2.450 -3.840 1.00 48.12 108 GLU A O 1
ATOM 824 N N . ASP A 1 109 ? 19.539 0.888 -3.287 1.00 51.38 109 ASP A N 1
ATOM 825 C CA . ASP A 1 109 ? 19.886 0.390 -4.622 1.00 51.38 109 ASP A CA 1
ATOM 826 C C . ASP A 1 109 ? 19.179 -0.924 -5.022 1.00 51.38 109 ASP A C 1
ATOM 828 O O . ASP A 1 109 ? 19.393 -1.435 -6.122 1.00 51.38 109 ASP A O 1
ATOM 832 N N . GLU A 1 110 ? 18.327 -1.496 -4.167 1.00 59.69 110 GLU A N 1
ATOM 833 C CA . GLU A 1 110 ? 17.652 -2.759 -4.461 1.00 59.69 110 GLU A CA 1
ATOM 834 C C . GLU A 1 110 ? 16.398 -2.562 -5.335 1.00 59.69 110 GLU A C 1
ATOM 836 O O . GLU A 1 110 ? 15.283 -2.371 -4.851 1.00 59.69 110 GLU A O 1
ATOM 841 N N . GLU A 1 111 ? 16.576 -2.703 -6.653 1.00 68.94 111 GLU A N 1
ATOM 842 C CA . GLU A 1 111 ? 15.531 -2.580 -7.687 1.00 68.94 111 GLU A CA 1
ATOM 843 C C . GLU A 1 111 ? 14.331 -3.532 -7.517 1.00 68.94 111 GLU A C 1
ATOM 845 O O . GLU A 1 111 ? 13.315 -3.355 -8.184 1.00 68.94 111 GLU A O 1
ATOM 850 N N . TRP A 1 112 ? 14.391 -4.548 -6.643 1.00 79.31 112 TRP A N 1
ATOM 851 C CA . TRP A 1 112 ? 13.341 -5.576 -6.570 1.00 79.31 112 TRP A CA 1
ATOM 852 C C . TRP A 1 112 ? 11.986 -5.044 -6.074 1.00 79.31 112 TRP A C 1
ATOM 854 O O . TRP A 1 112 ? 10.958 -5.665 -6.351 1.00 79.31 112 TRP A O 1
ATOM 864 N N . TRP A 1 113 ? 11.954 -3.889 -5.396 1.00 82.00 113 TRP A N 1
ATOM 865 C CA . TRP A 1 113 ? 10.699 -3.238 -4.989 1.00 82.00 113 TRP A CA 1
ATOM 866 C C . TRP A 1 113 ? 9.838 -2.866 -6.204 1.00 82.00 113 TRP A C 1
ATOM 868 O O . TRP A 1 113 ? 8.617 -3.008 -6.153 1.00 82.00 113 TRP A O 1
ATOM 878 N N . ASP A 1 114 ? 10.471 -2.536 -7.336 1.00 81.00 114 ASP A N 1
ATOM 879 C CA . ASP A 1 114 ? 9.817 -2.210 -8.617 1.00 81.00 114 ASP A CA 1
ATOM 880 C C . ASP A 1 114 ? 9.162 -3.422 -9.295 1.00 81.00 114 ASP A C 1
ATOM 882 O O . ASP A 1 114 ? 8.526 -3.310 -10.348 1.00 81.00 114 ASP A O 1
ATOM 886 N N . PHE A 1 115 ? 9.369 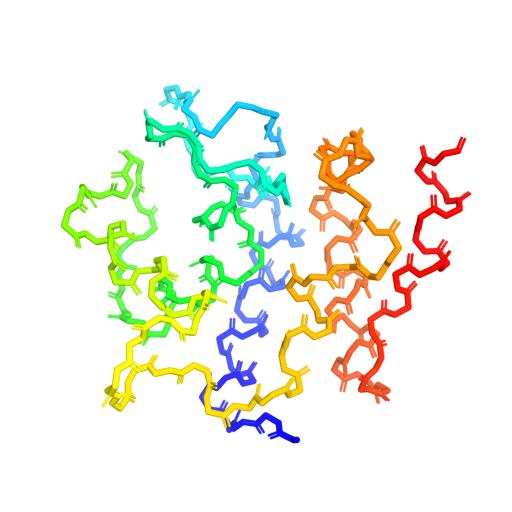-4.609 -8.732 1.00 86.75 115 PHE A N 1
ATOM 887 C CA . PHE A 1 115 ? 8.819 -5.865 -9.220 1.00 86.75 115 PHE A CA 1
ATOM 888 C C . PHE A 1 115 ? 7.751 -6.426 -8.275 1.00 86.75 115 PHE A C 1
ATOM 890 O O . PHE A 1 115 ? 7.150 -7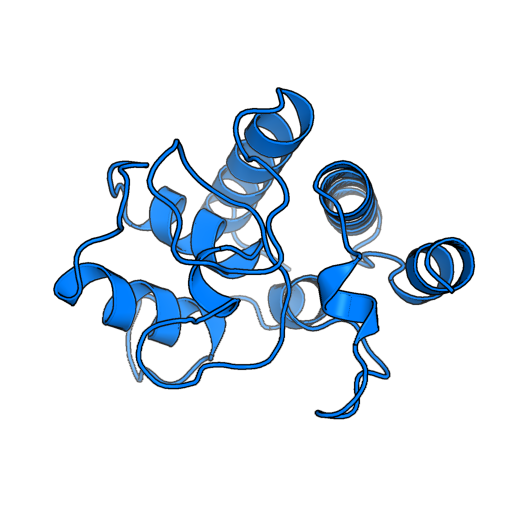.462 -8.578 1.00 86.75 115 PHE A O 1
ATOM 897 N N . ILE A 1 116 ? 7.464 -5.745 -7.160 1.00 89.38 116 ILE A N 1
ATOM 898 C CA . ILE A 1 116 ? 6.332 -6.086 -6.302 1.00 89.38 116 ILE A CA 1
ATOM 899 C C . ILE A 1 116 ? 5.048 -5.707 -7.046 1.00 89.38 116 ILE A C 1
ATOM 901 O O . ILE A 1 116 ? 4.605 -4.565 -7.052 1.00 89.38 116 ILE A O 1
ATOM 905 N N . THR A 1 117 ? 4.439 -6.699 -7.685 1.00 92.44 117 THR A N 1
ATOM 906 C CA . THR A 1 117 ? 3.136 -6.574 -8.342 1.00 92.44 117 THR A CA 1
ATOM 907 C C . THR A 1 117 ? 1.989 -6.452 -7.323 1.00 92.44 117 THR A C 1
ATOM 909 O O . THR A 1 117 ? 2.149 -6.863 -6.169 1.00 92.44 117 THR A O 1
ATOM 912 N N . PRO A 1 118 ? 0.789 -5.996 -7.742 1.00 94.31 118 PRO A N 1
ATOM 913 C CA . PRO A 1 118 ? -0.416 -6.043 -6.916 1.00 94.31 118 PRO A CA 1
ATOM 914 C C . PRO A 1 118 ? -0.692 -7.418 -6.302 1.00 94.31 118 PRO A C 1
ATOM 916 O O . PRO A 1 118 ? -1.078 -7.497 -5.143 1.00 94.31 118 PRO A O 1
ATOM 919 N N . ALA A 1 119 ? -0.429 -8.510 -7.026 1.00 96.12 119 ALA A N 1
ATOM 920 C CA . ALA A 1 119 ? -0.625 -9.862 -6.503 1.00 96.12 119 ALA A CA 1
ATOM 921 C C . ALA A 1 119 ? 0.310 -10.173 -5.320 1.00 96.12 119 ALA A C 1
ATOM 923 O O . ALA A 1 119 ? -0.122 -10.753 -4.325 1.00 96.12 119 ALA A O 1
ATOM 924 N N . TYR A 1 120 ? 1.576 -9.747 -5.390 1.00 96.00 120 TYR A N 1
ATOM 925 C CA . TYR A 1 120 ? 2.506 -9.891 -4.266 1.00 96.00 120 TYR A CA 1
ATOM 926 C C . TYR A 1 120 ? 2.132 -8.995 -3.086 1.00 96.00 120 TYR A C 1
ATOM 928 O O . TYR A 1 120 ? 2.276 -9.410 -1.938 1.00 96.00 120 TYR A O 1
ATOM 936 N N . ALA A 1 121 ? 1.623 -7.794 -3.357 1.00 95.06 121 ALA A N 1
ATOM 937 C CA . ALA A 1 121 ? 1.118 -6.901 -2.324 1.00 95.06 121 ALA A CA 1
ATOM 938 C C . ALA A 1 121 ? -0.105 -7.492 -1.606 1.00 95.06 121 ALA A C 1
ATOM 940 O O . ALA A 1 121 ? -0.134 -7.495 -0.381 1.00 95.06 121 ALA A O 1
ATOM 941 N N . VAL A 1 122 ? -1.066 -8.061 -2.343 1.00 97.94 122 VAL A N 1
ATOM 942 C CA . VAL A 1 122 ? -2.217 -8.783 -1.770 1.00 97.94 122 VAL A CA 1
ATOM 943 C C . VAL A 1 122 ? -1.746 -9.906 -0.856 1.00 97.94 122 VAL A C 1
ATOM 945 O O . VAL A 1 122 ? -2.174 -9.977 0.291 1.00 97.94 122 VAL A O 1
ATOM 948 N N . GLU A 1 123 ? -0.808 -10.733 -1.320 1.00 97.75 123 GLU A N 1
ATOM 949 C CA . GLU A 1 123 ? -0.268 -11.823 -0.507 1.00 97.75 123 GLU A CA 1
ATOM 950 C C . GLU A 1 123 ? 0.409 -11.313 0.777 1.00 97.75 123 GLU A C 1
ATOM 952 O O . GLU A 1 123 ? 0.226 -11.894 1.849 1.00 97.75 123 GLU A O 1
ATOM 957 N N . ALA A 1 124 ? 1.175 -10.222 0.692 1.00 96.12 124 ALA A N 1
ATOM 958 C CA . ALA A 1 124 ? 1.801 -9.604 1.857 1.00 96.12 124 ALA A CA 1
ATOM 959 C C . ALA A 1 124 ? 0.762 -9.082 2.858 1.00 96.12 124 ALA A C 1
ATOM 961 O O . ALA A 1 124 ? 0.908 -9.293 4.063 1.00 96.12 124 ALA A O 1
ATOM 962 N N . ILE A 1 125 ? -0.301 -8.440 2.365 1.00 96.75 125 ILE A N 1
ATOM 963 C CA . ILE A 1 125 ? -1.395 -7.944 3.202 1.00 96.75 125 ILE A CA 1
ATOM 964 C C . ILE A 1 125 ? -2.119 -9.111 3.878 1.00 96.75 125 ILE A C 1
ATOM 966 O O . ILE A 1 125 ? -2.327 -9.068 5.087 1.00 96.7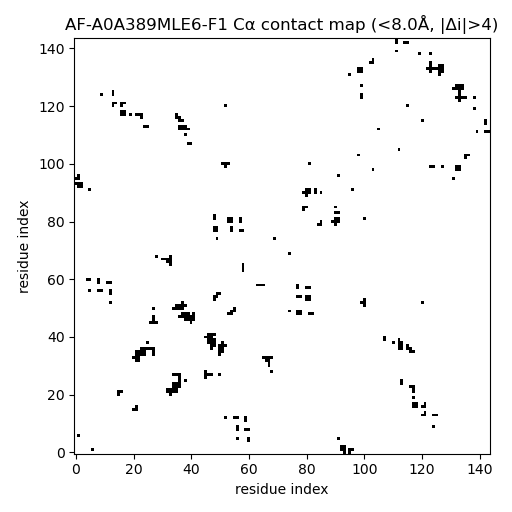5 125 ILE A O 1
ATOM 970 N N . ASP A 1 126 ? -2.445 -10.175 3.145 1.00 98.19 126 ASP A N 1
ATOM 971 C CA . ASP A 1 126 ? -3.138 -11.342 3.701 1.00 98.19 126 ASP A CA 1
ATOM 972 C C . ASP A 1 126 ? -2.296 -12.049 4.773 1.00 98.19 126 ASP A C 1
ATOM 974 O O . ASP A 1 126 ? -2.812 -12.430 5.828 1.00 98.19 126 ASP A O 1
ATOM 978 N N . ASN A 1 127 ? -0.984 -12.186 4.551 1.00 97.00 127 ASN A N 1
ATOM 979 C CA . ASN A 1 127 ? -0.074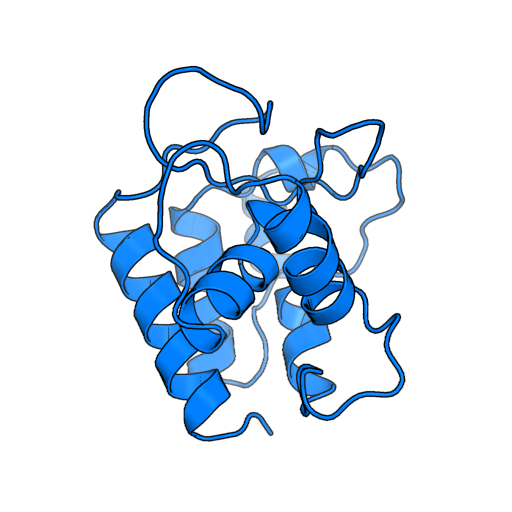 -12.725 5.561 1.00 97.00 127 ASN A CA 1
ATOM 980 C C . ASN A 1 127 ? -0.010 -11.824 6.803 1.00 97.00 127 ASN A C 1
ATOM 982 O O . ASN A 1 127 ? -0.085 -12.325 7.924 1.00 97.00 127 ASN A O 1
ATOM 986 N N . PHE A 1 128 ? 0.064 -10.504 6.619 1.00 95.50 128 PHE A N 1
ATOM 987 C CA . PHE A 1 128 ? 0.093 -9.552 7.726 1.00 95.50 128 PHE A CA 1
ATOM 988 C C . PHE A 1 128 ? -1.214 -9.546 8.531 1.00 95.50 128 PHE A C 1
ATOM 990 O O . PHE A 1 128 ? -1.171 -9.578 9.758 1.00 95.50 128 PHE A O 1
ATOM 997 N N . LEU A 1 129 ? -2.373 -9.558 7.869 1.00 94.94 129 LEU A N 1
ATOM 998 C CA . LEU A 1 129 ? -3.677 -9.606 8.534 1.00 94.94 129 LEU A CA 1
ATOM 999 C C . LEU A 1 129 ? -3.873 -10.906 9.327 1.00 94.94 129 LEU A C 1
ATOM 1001 O O . LEU A 1 129 ? -4.495 -10.887 10.388 1.00 94.94 129 LEU A O 1
ATOM 1005 N N . ARG A 1 130 ? -3.336 -12.029 8.833 1.00 95.81 130 ARG A N 1
ATOM 1006 C CA . ARG A 1 130 ? -3.443 -13.335 9.498 1.00 95.81 130 ARG A CA 1
ATOM 1007 C C . ARG A 1 130 ? -2.439 -13.508 10.640 1.00 95.81 130 ARG A C 1
ATOM 1009 O O . ARG A 1 130 ? -2.816 -13.979 11.710 1.00 95.81 130 ARG A O 1
ATOM 1016 N N . ASP A 1 131 ? -1.176 -13.161 10.401 1.00 94.56 131 ASP A N 1
ATOM 1017 C CA . ASP A 1 131 ? -0.045 -13.569 11.246 1.00 94.56 131 ASP A CA 1
ATOM 1018 C C . ASP A 1 131 ? 0.710 -12.383 11.878 1.00 94.56 131 ASP A C 1
ATOM 1020 O O . ASP A 1 131 ? 1.586 -12.586 12.716 1.00 94.56 131 ASP A O 1
ATOM 1024 N N . GLY A 1 132 ? 0.424 -11.145 11.465 1.00 91.81 132 GLY A N 1
ATOM 1025 C CA . GLY A 1 132 ? 1.206 -9.955 11.825 1.00 91.81 132 GLY A CA 1
ATOM 1026 C C . GLY A 1 132 ? 2.546 -9.827 11.087 1.00 91.81 132 GLY A C 1
ATOM 1027 O O . GLY A 1 132 ? 3.286 -8.878 11.341 1.00 91.81 132 GLY A O 1
ATOM 1028 N N . ASP A 1 133 ? 2.856 -10.748 10.169 1.00 92.31 133 ASP A N 1
ATOM 1029 C CA . ASP A 1 133 ? 4.082 -10.773 9.364 1.00 92.31 133 ASP A CA 1
ATOM 1030 C C . ASP A 1 133 ? 3.725 -10.852 7.868 1.00 92.31 133 ASP A C 1
ATOM 1032 O O . ASP A 1 133 ? 3.110 -11.833 7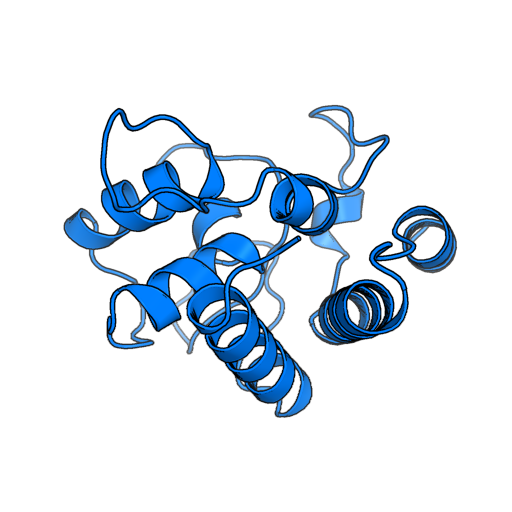.451 1.00 92.31 133 ASP A O 1
ATOM 1036 N N . PRO A 1 134 ? 4.123 -9.874 7.033 1.00 92.56 134 PRO A N 1
ATOM 1037 C CA . PRO A 1 134 ? 3.861 -9.894 5.592 1.00 92.56 134 PRO A CA 1
ATOM 1038 C C . PRO A 1 134 ? 4.642 -10.967 4.817 1.00 92.56 134 PRO A C 1
ATOM 1040 O O . PRO A 1 134 ? 4.346 -11.231 3.652 1.00 92.56 134 PRO A O 1
ATOM 1043 N N . ARG A 1 135 ? 5.648 -11.599 5.435 1.00 94.50 135 ARG A N 1
ATOM 1044 C CA . ARG A 1 135 ? 6.511 -12.629 4.832 1.00 94.50 135 ARG A CA 1
ATOM 1045 C C . ARG A 1 135 ? 7.254 -12.157 3.581 1.00 94.50 135 ARG A C 1
ATOM 1047 O O . ARG A 1 135 ? 7.521 -12.944 2.666 1.00 94.50 135 ARG A O 1
ATOM 1054 N N . TRP A 1 136 ? 7.679 -10.893 3.568 1.00 90.50 136 TRP A N 1
ATOM 1055 C CA . TRP A 1 136 ? 8.431 -10.296 2.460 1.00 90.50 136 TRP A CA 1
ATOM 1056 C C . TRP A 1 136 ? 9.650 -11.112 2.023 1.00 90.50 136 TRP A C 1
ATOM 1058 O O . TRP A 1 136 ? 9.929 -11.191 0.834 1.00 90.50 136 TRP A O 1
ATOM 1068 N N . GLY A 1 137 ? 10.344 -11.795 2.940 1.00 90.75 137 GLY A N 1
ATOM 1069 C CA . GLY A 1 137 ? 11.471 -12.661 2.580 1.00 90.75 137 GLY A CA 1
ATOM 1070 C C . GLY A 1 137 ? 11.089 -13.846 1.678 1.00 90.75 137 GLY A C 1
ATOM 1071 O O . GLY A 1 137 ? 11.883 -14.256 0.834 1.00 90.75 137 GLY A O 1
ATOM 1072 N N . ALA A 1 138 ? 9.880 -14.400 1.824 1.00 91.44 138 ALA A N 1
ATOM 1073 C CA . ALA A 1 138 ? 9.373 -15.458 0.948 1.00 91.44 138 ALA A CA 1
ATOM 1074 C C . ALA A 1 138 ? 8.893 -14.909 -0.403 1.00 91.44 138 ALA A C 1
ATOM 1076 O O . ALA A 1 138 ? 9.112 -15.549 -1.432 1.00 91.44 138 ALA A O 1
ATOM 1077 N N . ILE A 1 139 ? 8.289 -13.719 -0.400 1.00 92.94 139 ILE A N 1
ATOM 1078 C CA . ILE A 1 139 ? 7.892 -12.999 -1.616 1.00 92.94 139 ILE A CA 1
ATOM 1079 C C . ILE A 1 139 ? 9.129 -12.628 -2.443 1.00 92.94 139 ILE A C 1
ATOM 1081 O O . ILE A 1 139 ? 9.193 -12.958 -3.623 1.00 92.94 139 ILE A O 1
ATOM 1085 N N . ARG A 1 140 ? 10.155 -12.045 -1.812 1.00 89.00 140 ARG A N 1
ATOM 1086 C CA . ARG A 1 140 ? 11.413 -11.632 -2.452 1.00 89.00 140 ARG A CA 1
ATOM 1087 C C . ARG A 1 140 ? 12.064 -12.769 -3.240 1.00 89.00 140 ARG A C 1
ATOM 1089 O O . ARG A 1 140 ? 12.417 -12.571 -4.393 1.00 89.00 140 ARG A O 1
ATOM 1096 N N . ARG A 1 141 ? 12.138 -13.976 -2.666 1.00 89.44 141 ARG A N 1
ATOM 1097 C CA . ARG A 1 141 ? 12.699 -15.175 -3.328 1.00 89.44 141 ARG A CA 1
ATOM 1098 C C . ARG A 1 141 ? 11.959 -15.626 -4.595 1.00 89.44 141 ARG A C 1
ATOM 1100 O O . ARG A 1 141 ? 12.443 -16.520 -5.272 1.00 89.44 141 ARG A O 1
ATOM 1107 N N . ARG A 1 142 ? 10.759 -15.103 -4.859 1.00 88.88 142 ARG A N 1
ATOM 1108 C CA . ARG A 1 142 ? 9.975 -15.392 -6.072 1.00 88.88 142 ARG A CA 1
ATOM 1109 C C . ARG A 1 142 ? 10.059 -14.273 -7.108 1.00 88.88 142 ARG A C 1
ATOM 1111 O O . ARG A 1 142 ? 9.614 -14.474 -8.232 1.00 88.88 142 ARG A O 1
ATOM 1118 N N . ILE A 1 143 ? 10.573 -13.112 -6.707 1.00 85.44 143 ILE A N 1
ATOM 1119 C CA . ILE A 1 143 ? 10.803 -11.948 -7.563 1.00 85.44 143 ILE A CA 1
ATOM 1120 C C . ILE A 1 143 ? 12.204 -12.018 -8.190 1.00 85.44 143 ILE A C 1
ATOM 1122 O O . ILE A 1 143 ? 12.354 -11.692 -9.365 1.00 85.44 143 ILE A O 1
ATOM 1126 N N . THR A 1 144 ? 13.204 -12.429 -7.400 1.00 71.31 144 THR A N 1
ATOM 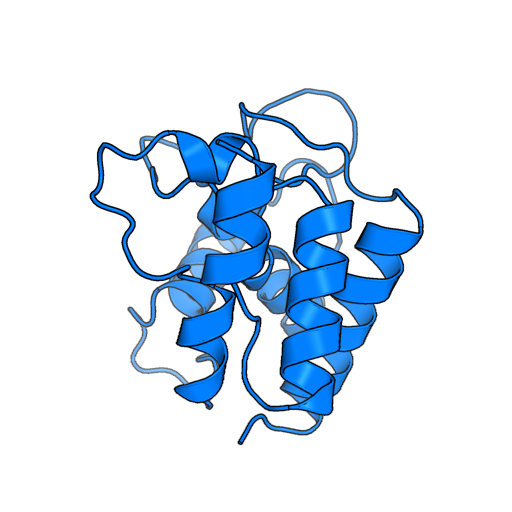1127 C CA . THR A 1 144 ? 14.613 -12.625 -7.798 1.00 71.31 144 THR A CA 1
ATOM 1128 C C . THR A 1 144 ? 14.883 -14.053 -8.237 1.00 71.31 144 THR A C 1
ATOM 1130 O O . THR A 1 144 ? 15.625 -14.239 -9.222 1.00 71.31 144 THR A O 1
#

pLDDT: mean 77.1, std 16.55, range [39.06, 98.19]

Solvent-accessible surface area (backbone atoms only — not comparable to full-atom values): 8330 Å² total; per-residue (Å²): 110,71,51,72,69,56,48,54,25,48,50,54,44,37,51,38,34,72,71,57,64,40,45,68,34,85,56,74,75,69,98,73,69,47,47,30,21,50,32,89,59,72,55,96,87,38,35,19,52,51,32,16,75,42,8,48,25,35,35,54,69,72,68,50,77,93,50,77,75,70,50,73,78,54,46,55,60,22,41,32,31,59,69,69,76,56,100,52,99,70,46,67,88,27,79,62,54,51,62,67,65,51,56,82,91,65,55,102,82,54,66,64,38,60,65,54,38,44,69,55,48,32,51,25,50,54,34,26,76,74,71,74,47,34,54,50,75,67,54,47,69,74,74,110

Mean predicted aligned error: 7.31 Å

Nearest PDB structures (foldseek):
  2azj-assembly1_B  TM=2.476E-01  e=8.591E+00  Saccharolobus solfataricus

Sequence (144 aa):
MITPREHEALVTVRDALAAGEFRHSRITEGPDGPTFNMRSTCLSGDCGTIACIGGWMAITMLGLAREKPVSYENQTQVFDFVTDYGDGELLPSSPSLKVLFYPPGAREDEEWWDFITPAYAVEAIDNFLRDGDPRWGAIRRRIT

Secondary structure (DSSP, 8-state):
---HHHHHHHHHHHHHHHTT-SEE-SSS--SSS-EE-----EETTEEHHHHSHHHHHHHHHTT----SSPPHHHHHHHHHHHHT--SSTTS-S-GGGHHHHS-TT--TT-GGGGG--HHHHHHHHHHHHHHS---HHHHHHHH-

Radius of gyration: 13.87 Å; Cα contacts (8 Å, |Δi|>4): 200; chains: 1; bounding box: 31×35×35 Å

Foldseek 3Di:
DADPLLLVLLVVLLVCLVVVQADQDLFCDDDDGQHAALQPDDPDNRHNLLRYSQNSSLCVSVVHDRDPPDDPVSVVLSNCQLPVPDPDPSHRPDPLCVCLSPPPPDDNPPCLSSQCGSVLSSQLSVCCVVPSGSPSVVSSVVSD